Protein AF-T1H6J1-F1 (afdb_monomer)

Radius of gyration: 15.28 Å; Cα contacts (8 Å, |Δi|>4): 76; chains: 1; bounding box: 53×21×32 Å

Solvent-accessible surface area (backbone atoms only — not comparable to full-atom values): 5864 Å² total; per-residue (Å²): 130,86,81,51,74,66,56,54,53,49,49,51,50,52,51,52,52,53,48,43,50,46,48,36,45,65,52,47,22,52,42,29,68,73,42,50,74,73,38,66,69,51,50,52,48,54,59,59,56,55,60,50,70,40,80,91,44,39,81,76,58,89,49,71,56,11,58,59,42,55,55,45,58,71,37,67,68,50,44,61,50,34,42,39,64,68,51,23,50,50,53,48,54,51,50,54,51,50,52,56,59,60,71,74,104

InterPro domains:
  IPR008831 Mediator complex, subunit Med31 [PF05669] (10-102)
  IPR008831 Mediator complex, subunit Med31 [PTHR13186] (5-104)
  IPR038089 Mediator of RNA polymerase II, subunit Med31 superfamily [G3DSA:1.10.10.1340] (1-99)

Structure (mmCIF, N/CA/C/O backbone):
data_AF-T1H6J1-F1
#
_entry.id   AF-T1H6J1-F1
#
loop_
_atom_site.group_PDB
_atom_site.id
_atom_site.type_symbol
_atom_site.label_atom_id
_atom_site.label_alt_id
_atom_site.label_comp_id
_atom_site.label_asym_id
_atom_site.label_entity_id
_atom_site.label_seq_id
_atom_site.pdbx_PDB_ins_code
_atom_site.Cartn_x
_atom_site.Cartn_y
_atom_site.Cartn_z
_atom_site.occupancy
_atom_site.B_iso_or_equiv
_atom_site.auth_seq_id
_atom_site.auth_comp_id
_atom_site.auth_asym_id
_atom_site.auth_atom_id
_atom_site.pdbx_PDB_model_num
ATOM 1 N N . THR A 1 1 ? -26.925 -3.759 8.489 1.00 56.59 1 THR A N 1
ATOM 2 C CA . THR A 1 1 ? -26.699 -4.253 9.863 1.00 56.59 1 THR A CA 1
ATOM 3 C C . THR A 1 1 ? -25.549 -3.472 10.449 1.00 56.59 1 THR A C 1
ATOM 5 O O . THR A 1 1 ? -24.600 -3.207 9.723 1.00 56.59 1 THR A O 1
ATOM 8 N N . LEU A 1 2 ? -25.668 -3.017 11.697 1.00 78.00 2 LEU A N 1
ATOM 9 C CA . LEU A 1 2 ? -24.550 -2.379 12.394 1.00 78.00 2 LEU A CA 1
ATOM 10 C C . LEU A 1 2 ? -23.470 -3.445 12.626 1.00 78.00 2 LEU A C 1
ATOM 12 O O . LEU A 1 2 ? -23.791 -4.557 13.042 1.00 78.00 2 LEU A O 1
ATOM 16 N N . GLU A 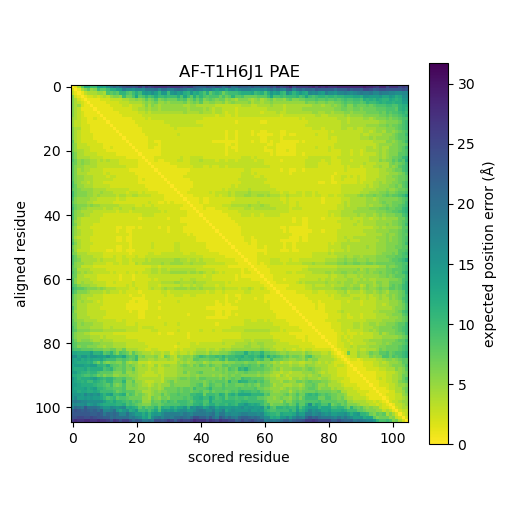1 3 ? -22.231 -3.121 12.272 1.00 83.88 3 GLU A N 1
ATOM 17 C CA . GLU A 1 3 ? -21.060 -3.973 12.492 1.00 83.88 3 GLU A CA 1
ATOM 18 C C . GLU A 1 3 ? -20.847 -4.174 14.001 1.00 83.88 3 GLU A C 1
ATOM 20 O O . GLU A 1 3 ? -21.015 -3.227 14.773 1.00 83.88 3 GLU A O 1
ATOM 25 N N . THR A 1 4 ? -20.526 -5.394 14.439 1.00 94.25 4 THR A N 1
ATOM 26 C CA . THR A 1 4 ? -20.279 -5.668 15.863 1.00 94.25 4 THR A CA 1
ATOM 27 C C . THR A 1 4 ? -18.953 -5.052 16.315 1.00 94.25 4 THR A C 1
ATOM 29 O O . THR A 1 4 ? -18.052 -4.823 15.507 1.00 94.25 4 THR A O 1
ATOM 32 N N . GLU A 1 5 ? -18.786 -4.813 17.618 1.00 91.69 5 GLU A N 1
ATOM 33 C CA . GLU A 1 5 ? -17.524 -4.273 18.154 1.00 91.69 5 GLU A CA 1
ATOM 34 C C . GLU A 1 5 ? -16.315 -5.166 17.827 1.00 91.69 5 GLU A C 1
ATOM 36 O O . GLU A 1 5 ? -15.225 -4.675 17.537 1.00 91.69 5 GLU A O 1
ATOM 41 N N . GLU A 1 6 ? -16.503 -6.487 17.836 1.00 93.50 6 GLU A N 1
ATOM 42 C CA . GLU A 1 6 ? -15.459 -7.450 17.475 1.00 93.50 6 GLU A CA 1
ATOM 43 C C . GLU A 1 6 ? -15.061 -7.335 16.001 1.00 93.50 6 GLU A C 1
ATOM 45 O O . GLU A 1 6 ? -13.872 -7.338 15.683 1.00 93.50 6 GLU A O 1
ATOM 50 N N . GLN A 1 7 ? -16.039 -7.168 15.106 1.00 94.12 7 GLN A N 1
ATOM 51 C CA . GLN A 1 7 ? -15.791 -6.967 13.678 1.00 94.12 7 GLN A CA 1
ATOM 52 C C . GLN A 1 7 ? -15.035 -5.659 13.421 1.00 94.12 7 GLN A C 1
ATOM 54 O O . GLN A 1 7 ? -14.072 -5.655 12.658 1.00 94.12 7 GLN A O 1
ATOM 59 N N . GLN A 1 8 ? -15.394 -4.578 14.121 1.00 93.31 8 GLN A N 1
ATOM 60 C CA . GLN A 1 8 ? -14.688 -3.297 14.025 1.00 93.31 8 GLN A CA 1
ATOM 61 C C . GLN A 1 8 ? -13.228 -3.407 14.479 1.00 93.31 8 GLN A C 1
ATOM 63 O O . GLN A 1 8 ? -12.331 -2.896 13.807 1.00 93.31 8 GLN A O 1
ATOM 68 N N . ARG A 1 9 ? -12.974 -4.101 15.598 1.00 94.12 9 ARG A N 1
ATOM 69 C CA . ARG A 1 9 ? -11.610 -4.347 16.099 1.00 94.12 9 ARG A CA 1
ATOM 70 C C . ARG A 1 9 ? -10.795 -5.188 15.125 1.00 94.12 9 ARG A C 1
ATOM 72 O O . ARG A 1 9 ? -9.638 -4.864 14.870 1.00 94.12 9 ARG A O 1
ATOM 79 N N . LEU A 1 10 ? -11.399 -6.236 14.567 1.00 95.94 10 LEU A N 1
ATOM 80 C CA . LEU A 1 10 ? -10.744 -7.095 13.588 1.00 95.94 10 LEU A CA 1
ATOM 81 C C . LEU A 1 10 ? -10.406 -6.323 12.309 1.00 95.94 10 LEU A C 1
ATOM 83 O O . LEU A 1 10 ? -9.272 -6.394 11.843 1.00 95.94 10 LEU A O 1
ATOM 87 N N . ARG A 1 11 ? -11.353 -5.543 11.769 1.00 95.75 11 ARG A N 1
ATOM 88 C CA . ARG A 1 11 ? -11.109 -4.703 10.590 1.00 95.75 11 ARG A CA 1
ATOM 89 C C . ARG A 1 11 ? -9.949 -3.745 10.838 1.00 95.75 11 ARG A C 1
ATOM 91 O O . ARG A 1 11 ? -9.037 -3.689 10.023 1.00 95.75 11 ARG A O 1
ATOM 98 N N . PHE A 1 12 ? -9.955 -3.061 11.981 1.00 95.81 12 PHE A N 1
ATOM 99 C CA . PHE A 1 12 ? -8.889 -2.138 12.357 1.00 95.81 12 PHE A CA 1
ATOM 100 C C . PHE A 1 12 ? -7.513 -2.817 12.381 1.00 95.81 12 PHE A C 1
ATOM 102 O O . PHE A 1 12 ? -6.551 -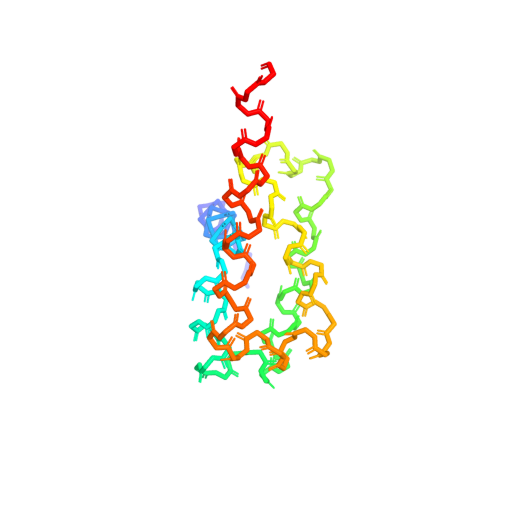2.270 11.851 1.00 95.81 12 PHE A O 1
ATOM 109 N N . GLN A 1 13 ? -7.41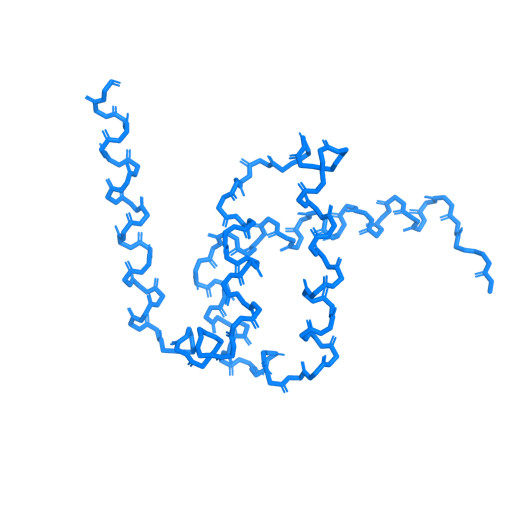3 -4.013 12.971 1.00 96.31 13 GLN A N 1
ATOM 110 C CA . GLN A 1 13 ? -6.161 -4.775 13.011 1.00 96.31 13 GLN A CA 1
ATOM 111 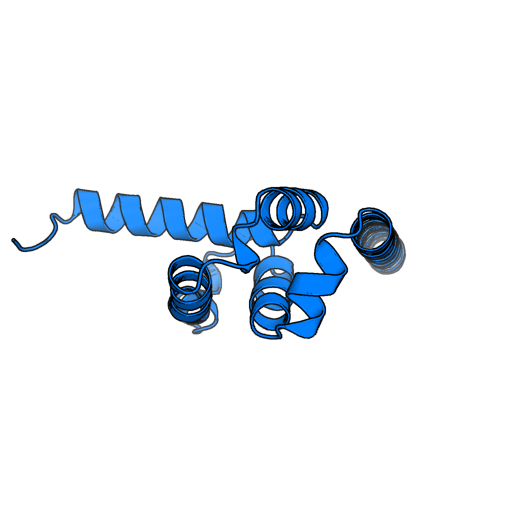C C . GLN A 1 13 ? -5.699 -5.195 11.614 1.00 96.31 13 GLN A C 1
ATOM 113 O O . GLN A 1 13 ? -4.535 -5.001 11.278 1.00 96.31 13 GLN A O 1
ATOM 118 N N . ILE A 1 14 ? -6.611 -5.702 10.783 1.00 97.12 14 ILE A N 1
ATOM 119 C CA . ILE A 1 14 ? -6.298 -6.107 9.407 1.00 97.12 14 ILE A CA 1
ATOM 120 C C . ILE A 1 14 ? -5.828 -4.906 8.583 1.00 97.12 14 ILE A C 1
ATOM 122 O O . ILE A 1 14 ? -4.842 -4.999 7.858 1.00 97.12 14 ILE A O 1
ATOM 126 N N . GLU A 1 15 ? -6.507 -3.766 8.704 1.00 97.56 15 GLU A N 1
ATOM 127 C CA . GLU A 1 15 ? -6.132 -2.528 8.020 1.00 97.56 15 GLU A CA 1
ATOM 128 C C . GLU A 1 15 ? -4.763 -2.028 8.482 1.00 97.56 15 GLU A C 1
ATOM 130 O O . GLU A 1 15 ? -3.936 -1.651 7.651 1.00 97.56 15 GLU A O 1
ATOM 135 N N . LEU A 1 16 ? -4.493 -2.088 9.788 1.00 97.00 16 LEU A N 1
ATOM 136 C CA . LEU A 1 16 ? -3.209 -1.711 10.372 1.00 97.00 16 LEU A CA 1
ATOM 137 C C . LEU A 1 16 ? -2.064 -2.589 9.853 1.00 97.00 16 LEU A C 1
ATOM 139 O O . LEU A 1 16 ? -1.006 -2.080 9.477 1.00 97.00 16 LEU A O 1
ATOM 143 N N . GLU A 1 17 ? -2.252 -3.908 9.844 1.00 96.75 17 GLU A N 1
ATOM 144 C CA . GLU A 1 17 ? -1.269 -4.857 9.318 1.00 96.75 17 GLU A CA 1
ATOM 145 C C . GLU A 1 17 ? -1.052 -4.641 7.819 1.00 96.75 17 GLU A C 1
ATOM 147 O O . GLU A 1 17 ? 0.088 -4.513 7.368 1.00 96.75 17 GLU A O 1
ATOM 152 N N . PHE A 1 18 ? -2.138 -4.511 7.055 1.00 97.38 18 PHE A N 1
ATOM 153 C CA . PHE A 1 18 ? -2.082 -4.297 5.615 1.00 97.38 18 PHE A CA 1
ATOM 154 C C . PHE A 1 18 ? -1.317 -3.023 5.249 1.00 97.38 18 PHE A C 1
ATOM 156 O O . PHE A 1 18 ? -0.430 -3.066 4.393 1.00 97.38 18 PHE A O 1
ATOM 163 N N . VAL A 1 19 ? -1.624 -1.897 5.902 1.00 97.19 19 VAL A N 1
ATOM 164 C CA . VAL A 1 19 ? -0.932 -0.624 5.666 1.00 97.19 19 VAL A CA 1
ATOM 165 C C . VAL A 1 19 ? 0.550 -0.784 5.957 1.00 97.19 19 VAL A C 1
ATOM 167 O O . VAL A 1 19 ? 1.370 -0.427 5.118 1.00 97.19 19 VAL A O 1
ATOM 170 N N . GLN A 1 20 ? 0.916 -1.403 7.078 1.00 96.50 20 GLN A N 1
ATOM 171 C CA . GLN A 1 20 ? 2.319 -1.636 7.414 1.00 96.50 20 GLN A CA 1
ATOM 172 C C . GLN A 1 20 ? 3.042 -2.532 6.398 1.00 96.50 20 GLN A C 1
ATOM 174 O O . GLN A 1 20 ? 4.206 -2.271 6.091 1.00 96.50 20 GLN A O 1
ATOM 179 N N . CYS A 1 21 ? 2.367 -3.514 5.793 1.00 96.38 21 CYS A N 1
ATOM 180 C CA . CYS A 1 21 ? 2.944 -4.314 4.711 1.00 96.38 21 CYS A CA 1
ATOM 181 C C . CYS A 1 21 ? 3.316 -3.482 3.469 1.00 96.38 21 CYS A C 1
ATOM 183 O O . CYS A 1 21 ? 4.228 -3.872 2.737 1.00 96.38 21 CYS A O 1
ATOM 185 N N . LEU A 1 22 ? 2.688 -2.320 3.241 1.00 95.69 22 LEU A N 1
ATOM 186 C CA . LEU A 1 22 ? 3.056 -1.408 2.147 1.00 95.69 22 LEU A CA 1
ATOM 187 C C . LEU A 1 22 ? 4.459 -0.809 2.314 1.00 95.69 22 LEU A C 1
ATOM 189 O O . LEU A 1 22 ? 5.014 -0.299 1.346 1.00 95.69 22 LEU A O 1
ATOM 193 N N . ALA A 1 23 ? 5.059 -0.893 3.507 1.00 93.81 23 ALA A N 1
ATOM 194 C CA . ALA A 1 23 ? 6.449 -0.497 3.720 1.00 93.81 23 ALA A CA 1
ATOM 195 C C . ALA A 1 23 ? 7.457 -1.375 2.955 1.00 93.81 23 ALA A C 1
ATOM 197 O O . ALA A 1 23 ? 8.608 -0.972 2.812 1.00 93.81 23 ALA A O 1
ATOM 198 N N . ASN A 1 24 ? 7.052 -2.562 2.483 1.00 92.19 24 ASN A N 1
ATOM 199 C CA . ASN A 1 24 ? 7.916 -3.492 1.761 1.00 92.19 24 ASN A CA 1
ATOM 200 C C . ASN A 1 24 ? 7.799 -3.297 0.231 1.00 92.19 24 ASN A C 1
ATOM 202 O O . ASN A 1 24 ? 6.776 -3.676 -0.354 1.00 92.19 24 ASN A O 1
ATOM 206 N N . PRO A 1 25 ? 8.851 -2.811 -0.461 1.00 91.81 25 PRO A N 1
ATOM 207 C CA . PRO A 1 25 ? 8.822 -2.590 -1.910 1.00 91.81 25 PRO A CA 1
ATOM 208 C C . PRO A 1 25 ? 8.562 -3.861 -2.728 1.00 91.81 25 PRO A C 1
ATOM 210 O O . PRO A 1 25 ? 7.921 -3.798 -3.778 1.00 91.81 25 PRO A O 1
ATOM 213 N N . ASN A 1 26 ? 9.007 -5.027 -2.247 1.00 92.19 26 ASN A N 1
ATOM 214 C CA . ASN A 1 26 ? 8.758 -6.309 -2.912 1.00 92.19 26 ASN A CA 1
ATOM 215 C C . ASN A 1 26 ? 7.278 -6.704 -2.835 1.00 92.19 26 ASN A C 1
ATOM 217 O O . ASN A 1 26 ? 6.733 -7.265 -3.784 1.00 92.19 26 ASN A O 1
ATOM 221 N N . TYR A 1 27 ? 6.604 -6.369 -1.731 1.00 94.44 27 TYR A N 1
ATOM 222 C CA . TYR A 1 27 ? 5.165 -6.591 -1.607 1.00 94.44 27 TYR A CA 1
ATOM 223 C C . TYR A 1 27 ? 4.376 -5.668 -2.542 1.00 94.44 27 TYR A C 1
ATOM 225 O O . TYR A 1 27 ? 3.456 -6.118 -3.225 1.00 94.44 27 TYR A O 1
ATOM 233 N N . LEU A 1 28 ? 4.791 -4.402 -2.663 1.00 94.62 28 LEU A N 1
ATOM 234 C CA . LEU A 1 28 ? 4.216 -3.481 -3.647 1.00 94.62 28 LEU A CA 1
ATOM 235 C C . LEU A 1 28 ? 4.394 -4.000 -5.077 1.00 94.62 28 LEU A C 1
ATOM 237 O O . LEU A 1 28 ? 3.439 -3.996 -5.850 1.00 94.62 28 LEU A O 1
ATOM 241 N N . ASN A 1 29 ? 5.583 -4.505 -5.417 1.00 94.06 29 ASN A N 1
ATOM 242 C CA . ASN A 1 29 ? 5.837 -5.119 -6.718 1.00 94.06 29 ASN A CA 1
ATOM 243 C C . ASN A 1 29 ? 4.909 -6.306 -6.985 1.00 94.06 29 ASN A C 1
ATOM 245 O O . ASN A 1 29 ? 4.299 -6.387 -8.051 1.00 94.06 29 ASN A O 1
ATOM 249 N N . PHE A 1 30 ? 4.753 -7.192 -5.999 1.00 95.19 30 PHE A N 1
ATOM 250 C CA . PHE A 1 30 ? 3.854 -8.336 -6.090 1.00 95.19 30 PHE A CA 1
ATOM 251 C C . PHE A 1 30 ? 2.408 -7.900 -6.365 1.00 95.19 30 PHE A C 1
ATOM 253 O O . PHE A 1 30 ? 1.770 -8.418 -7.287 1.00 95.19 30 PHE A O 1
ATOM 260 N N . LEU A 1 31 ? 1.897 -6.9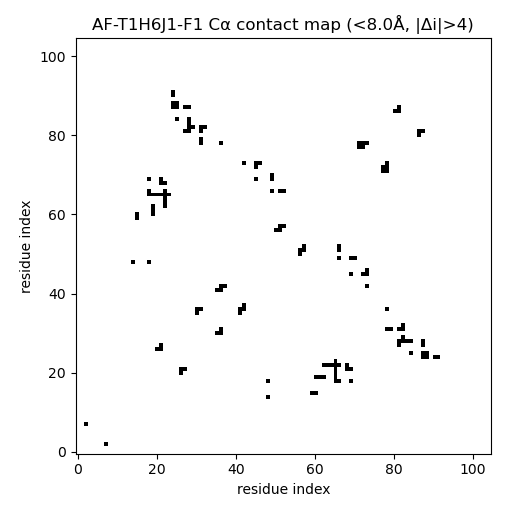12 -5.622 1.00 95.62 31 LEU A N 1
ATOM 261 C CA . LEU A 1 31 ? 0.554 -6.368 -5.843 1.00 95.62 31 LEU A CA 1
ATOM 262 C C . LEU A 1 31 ? 0.412 -5.758 -7.248 1.00 95.62 31 LEU A C 1
ATOM 264 O O . LEU A 1 31 ? -0.600 -5.962 -7.928 1.00 95.62 31 LEU A O 1
ATOM 268 N N . ALA A 1 32 ? 1.443 -5.054 -7.712 1.00 94.56 32 ALA A N 1
ATOM 269 C CA . ALA A 1 32 ? 1.474 -4.429 -9.028 1.00 94.56 32 ALA A CA 1
ATOM 270 C C . ALA A 1 32 ? 1.450 -5.459 -10.166 1.00 94.56 32 ALA A C 1
ATOM 272 O O . ALA A 1 32 ? 0.651 -5.332 -11.096 1.00 94.56 32 ALA A O 1
ATOM 2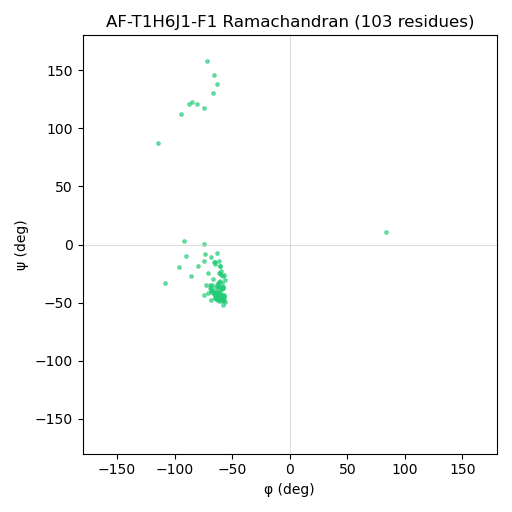73 N N . GLN A 1 33 ? 2.269 -6.511 -10.070 1.00 93.56 33 GLN A N 1
ATOM 274 C CA . GLN A 1 33 ? 2.331 -7.602 -11.049 1.00 93.56 33 GLN A CA 1
ATOM 275 C C . GLN A 1 33 ? 1.012 -8.371 -11.149 1.00 93.56 33 GLN A C 1
ATOM 277 O O . GLN A 1 33 ? 0.603 -8.768 -12.239 1.00 93.56 33 GLN A O 1
ATOM 282 N N . ARG A 1 34 ? 0.312 -8.545 -10.023 1.00 95.12 34 ARG A N 1
ATOM 283 C CA . ARG A 1 34 ? -1.025 -9.159 -9.977 1.00 95.12 34 ARG A CA 1
ATOM 284 C C 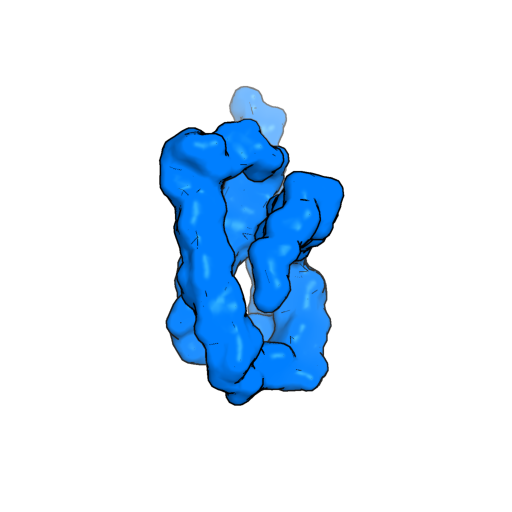. ARG A 1 34 ? -2.133 -8.245 -10.506 1.00 95.12 34 ARG A C 1
ATOM 286 O O . ARG A 1 34 ? -3.253 -8.705 -10.695 1.00 95.12 34 ARG A O 1
ATOM 293 N N . GLY A 1 35 ? -1.826 -6.977 -10.778 1.00 93.75 35 GLY A N 1
ATOM 294 C CA . GLY A 1 35 ? -2.757 -6.023 -11.367 1.00 93.75 35 GLY A CA 1
ATOM 295 C C . GLY A 1 35 ? -3.693 -5.341 -10.371 1.00 93.75 35 GLY A C 1
ATOM 296 O O . GLY A 1 35 ? -4.596 -4.638 -10.815 1.00 93.75 35 GLY A O 1
ATOM 297 N N . PHE A 1 36 ? -3.474 -5.469 -9.055 1.00 94.88 36 PHE A N 1
ATOM 298 C CA . PHE A 1 36 ? -4.327 -4.824 -8.044 1.00 94.88 36 PHE A CA 1
ATOM 299 C C . PHE A 1 36 ? -4.372 -3.300 -8.210 1.00 94.88 36 PHE A C 1
ATOM 301 O O . PHE A 1 36 ? -5.421 -2.684 -8.079 1.00 94.88 36 PHE A O 1
ATOM 308 N N . PHE A 1 37 ? -3.256 -2.684 -8.603 1.00 94.94 37 PHE A N 1
ATOM 309 C CA . PHE A 1 37 ? -3.174 -1.241 -8.845 1.00 94.94 37 PHE A CA 1
ATOM 310 C C . PHE A 1 37 ? -3.850 -0.757 -10.140 1.00 94.94 37 PHE A C 1
ATOM 312 O O . PHE A 1 37 ? -3.805 0.438 -10.433 1.00 94.94 37 PHE A O 1
ATOM 319 N N . LYS A 1 38 ? -4.455 -1.661 -10.922 1.00 93.38 38 LYS A N 1
ATOM 320 C CA . LYS A 1 38 ? -5.299 -1.323 -12.079 1.00 93.38 38 LYS A CA 1
ATOM 321 C C . LYS A 1 38 ? -6.787 -1.298 -11.720 1.00 93.38 38 LYS A C 1
ATOM 323 O O . LYS A 1 38 ? -7.566 -0.711 -12.462 1.00 93.38 38 LYS A O 1
ATOM 328 N N . ASP A 1 39 ? -7.177 -1.930 -10.612 1.00 96.25 39 ASP A N 1
ATOM 329 C CA . ASP A 1 39 ? -8.558 -1.938 -10.141 1.00 96.25 39 ASP A CA 1
ATOM 330 C C . ASP A 1 39 ? -8.878 -0.634 -9.400 1.00 96.25 39 ASP A C 1
ATOM 332 O O . ASP A 1 39 ? -8.263 -0.290 -8.386 1.00 96.25 39 ASP A O 1
ATOM 336 N N . GLN A 1 40 ? -9.883 0.087 -9.896 1.00 96.00 40 GLN A N 1
ATOM 337 C CA . GLN A 1 40 ? -10.348 1.331 -9.297 1.00 96.00 40 GLN A CA 1
ATOM 338 C C . GLN A 1 40 ? -10.866 1.130 -7.869 1.00 96.00 40 GLN A C 1
ATOM 340 O O . GLN A 1 40 ? -10.710 2.019 -7.031 1.00 96.00 40 GLN A O 1
ATOM 345 N N . SER A 1 41 ? -11.450 -0.031 -7.570 1.00 97.19 41 SER A N 1
ATOM 346 C CA . SER A 1 41 ? -11.970 -0.349 -6.237 1.00 97.19 41 SER A CA 1
ATOM 347 C C . SER A 1 41 ? -10.831 -0.431 -5.225 1.00 97.19 41 SER A C 1
ATOM 349 O O . SER A 1 41 ? -10.910 0.156 -4.146 1.00 97.19 41 SER A O 1
ATOM 351 N N . PHE A 1 42 ? -9.725 -1.068 -5.612 1.00 96.75 42 PHE A N 1
ATOM 352 C CA . PHE A 1 42 ? -8.518 -1.142 -4.797 1.00 96.75 42 PHE A CA 1
ATOM 353 C C . PHE A 1 42 ? -7.846 0.227 -4.634 1.00 96.75 42 PHE A C 1
ATOM 355 O O . PHE A 1 42 ? -7.441 0.590 -3.535 1.00 96.75 42 PHE A O 1
ATOM 362 N N . ILE A 1 43 ? -7.794 1.042 -5.691 1.00 96.62 43 ILE A N 1
ATOM 363 C CA . ILE A 1 43 ? -7.289 2.423 -5.605 1.00 96.62 43 ILE A CA 1
ATOM 364 C C . ILE A 1 43 ? -8.121 3.252 -4.618 1.00 96.62 43 ILE A C 1
ATOM 366 O O . ILE A 1 43 ? -7.567 3.980 -3.793 1.00 96.62 43 ILE A O 1
ATOM 370 N N . ASN A 1 44 ? -9.447 3.127 -4.668 1.00 97.56 44 ASN A N 1
ATOM 371 C CA . ASN A 1 44 ? -10.338 3.804 -3.730 1.00 97.56 44 ASN A CA 1
ATOM 372 C C . ASN A 1 44 ? -10.114 3.314 -2.294 1.00 97.56 44 ASN A C 1
ATOM 374 O O . ASN A 1 44 ? -10.160 4.120 -1.368 1.00 97.56 44 ASN A O 1
ATOM 378 N N . TYR A 1 45 ? -9.816 2.026 -2.111 1.00 97.62 45 TYR A N 1
ATOM 379 C CA . TYR A 1 45 ? -9.451 1.475 -0.809 1.00 97.62 45 TYR A CA 1
ATOM 380 C C . TYR A 1 45 ? -8.125 2.049 -0.284 1.00 97.62 45 TYR A C 1
ATOM 382 O O . TYR A 1 45 ? -8.056 2.473 0.865 1.00 97.62 45 TYR A O 1
ATOM 390 N N . LEU A 1 46 ? -7.098 2.190 -1.128 1.00 97.12 46 LEU A N 1
ATOM 391 C CA . LEU A 1 46 ? -5.853 2.874 -0.742 1.00 97.12 46 LEU A CA 1
ATOM 392 C C . LEU A 1 46 ? -6.095 4.340 -0.363 1.00 97.12 46 LEU A C 1
ATOM 394 O O . LEU A 1 46 ? -5.467 4.851 0.559 1.00 97.12 46 LEU A O 1
ATOM 398 N N . LYS A 1 47 ? -7.012 5.023 -1.058 1.00 97.44 47 LYS A N 1
ATOM 399 C CA . LYS A 1 47 ? -7.422 6.385 -0.698 1.00 97.44 47 LYS A CA 1
ATOM 400 C C . LYS A 1 47 ? -8.161 6.418 0.638 1.00 97.44 47 LYS A C 1
ATOM 402 O O . LYS A 1 47 ? -7.941 7.334 1.419 1.00 97.44 47 LYS A O 1
ATOM 407 N N . TYR A 1 48 ? -9.009 5.429 0.911 1.00 97.50 48 TYR A N 1
ATOM 408 C CA . TYR A 1 48 ? -9.662 5.276 2.207 1.00 97.50 48 TYR A CA 1
ATOM 409 C C . TYR A 1 48 ? -8.627 5.137 3.331 1.00 97.50 48 TYR A C 1
ATOM 411 O O . TYR A 1 48 ? -8.691 5.889 4.295 1.00 97.50 48 TYR A O 1
ATOM 419 N N . LEU A 1 49 ? -7.606 4.293 3.159 1.00 97.56 49 LEU A N 1
ATOM 420 C CA . LEU A 1 49 ? -6.545 4.070 4.150 1.00 97.56 49 LEU A CA 1
ATOM 421 C C . LEU A 1 49 ? -5.677 5.308 4.458 1.00 97.56 49 LEU A C 1
ATOM 423 O O . LEU A 1 49 ? -4.877 5.276 5.388 1.00 97.56 49 LEU A O 1
ATOM 427 N N . GLN A 1 50 ? -5.826 6.425 3.743 1.00 97.06 50 GLN A N 1
ATOM 428 C CA . GLN A 1 50 ? -5.116 7.671 4.064 1.00 97.06 50 GLN A CA 1
ATOM 429 C C . GLN A 1 50 ? -5.456 8.220 5.462 1.00 97.06 50 GLN A C 1
ATOM 431 O O . GLN A 1 50 ? -4.658 8.977 6.013 1.00 97.06 50 GLN A O 1
ATOM 436 N N . TYR A 1 51 ? -6.569 7.795 6.078 1.00 96.81 51 TYR A N 1
ATOM 437 C CA . TYR A 1 51 ? -6.904 8.176 7.457 1.00 96.81 51 TYR A CA 1
ATOM 438 C C . TYR A 1 51 ? -5.835 7.739 8.479 1.00 96.81 51 TYR A C 1
ATOM 440 O O . TYR A 1 51 ? -5.713 8.356 9.534 1.00 96.81 51 TYR A O 1
ATOM 448 N N . TRP A 1 52 ? -5.012 6.725 8.171 1.00 97.25 52 TRP A N 1
ATOM 449 C CA . TRP A 1 52 ? -3.911 6.279 9.037 1.00 97.25 52 TRP A CA 1
ATOM 450 C C . TRP A 1 52 ? -2.843 7.357 9.289 1.00 97.25 52 TRP A C 1
ATOM 452 O O . TRP A 1 52 ? -2.027 7.211 10.199 1.00 97.25 52 TRP A O 1
ATOM 462 N N . LYS A 1 53 ? -2.852 8.442 8.506 1.00 95.38 53 LYS A N 1
ATOM 463 C CA . LYS A 1 53 ? -1.974 9.608 8.676 1.00 95.38 53 LYS A CA 1
ATOM 464 C C . LYS A 1 53 ? -2.446 10.566 9.765 1.00 95.38 53 LYS A C 1
ATOM 466 O O . LYS A 1 53 ? -1.648 11.379 10.225 1.00 95.38 53 LYS A O 1
ATOM 471 N N . GLU A 1 54 ? -3.714 10.494 10.166 1.00 96.31 54 GLU A N 1
ATOM 472 C CA . GLU A 1 54 ? -4.238 11.354 11.223 1.00 96.31 54 GLU A CA 1
ATOM 473 C C . GLU A 1 54 ? -3.564 11.014 12.568 1.00 96.31 54 GLU A C 1
ATOM 475 O O . GLU A 1 54 ? -3.252 9.845 12.842 1.00 96.31 54 GLU A O 1
ATOM 480 N N . PRO A 1 55 ? -3.342 12.012 13.444 1.00 94.81 55 PRO A N 1
ATOM 481 C CA . PRO A 1 55 ? -2.562 11.854 14.677 1.00 94.81 55 PRO A CA 1
ATOM 482 C C . PRO A 1 55 ? -3.134 10.798 15.634 1.00 94.81 55 PRO A C 1
ATOM 484 O O . PRO A 1 55 ? -2.406 10.184 16.416 1.00 94.81 55 PRO A O 1
ATOM 487 N N . GLU A 1 56 ? -4.440 10.559 15.563 1.00 95.94 56 GLU A N 1
ATOM 488 C CA . GLU A 1 56 ? -5.148 9.568 16.370 1.00 95.94 56 GLU A CA 1
ATOM 489 C C . GLU A 1 56 ? -4.742 8.127 16.030 1.00 95.94 56 GLU A C 1
ATOM 491 O O . GLU A 1 56 ? -4.744 7.273 16.923 1.00 95.94 56 GLU A O 1
ATOM 496 N N . TYR A 1 57 ? -4.347 7.871 14.776 1.00 96.00 57 TYR A N 1
ATOM 497 C CA . TYR A 1 57 ? -4.050 6.539 14.244 1.00 96.00 57 TYR A CA 1
ATOM 498 C C . TYR A 1 57 ? -2.559 6.300 14.007 1.00 96.00 57 TYR A C 1
ATOM 500 O O . TYR A 1 57 ? -2.079 5.187 14.226 1.00 96.00 57 TYR A O 1
ATOM 508 N N . VAL A 1 58 ? -1.803 7.337 13.631 1.00 94.62 58 VAL A N 1
ATOM 509 C CA . VAL A 1 58 ? -0.372 7.215 13.295 1.00 94.62 58 VAL A CA 1
ATOM 510 C C . VAL A 1 58 ? 0.459 6.599 14.426 1.00 94.62 58 VAL A C 1
ATOM 512 O O . VAL A 1 58 ? 1.417 5.876 14.173 1.00 94.62 58 VAL A O 1
ATOM 515 N N . LYS A 1 59 ? 0.053 6.817 15.683 1.00 93.81 59 LYS A N 1
ATOM 516 C CA . LYS A 1 59 ? 0.712 6.278 16.884 1.00 93.81 59 LYS A CA 1
ATOM 517 C C . LYS A 1 59 ? 0.759 4.745 16.949 1.00 93.81 59 LYS A C 1
ATOM 519 O O . LYS A 1 59 ? 1.533 4.209 17.733 1.00 93.81 59 LYS A O 1
ATOM 524 N N . PHE A 1 60 ? -0.078 4.051 16.176 1.00 94.69 60 PHE A N 1
ATOM 525 C CA . PHE A 1 60 ? -0.108 2.587 16.118 1.00 94.69 60 PHE A CA 1
ATOM 526 C C . PHE A 1 60 ? 0.828 2.004 15.048 1.00 94.69 60 PHE A C 1
ATOM 528 O O . PHE A 1 60 ? 1.029 0.791 15.014 1.00 94.69 60 PHE A O 1
ATOM 535 N N . LEU A 1 61 ? 1.393 2.837 14.168 1.00 94.38 61 LEU A N 1
ATOM 536 C CA . LEU A 1 61 ? 2.247 2.388 13.072 1.00 94.38 61 LEU A CA 1
ATOM 537 C C . LEU A 1 61 ? 3.692 2.214 13.544 1.00 94.38 61 LEU A C 1
ATOM 539 O O . LEU A 1 61 ? 4.332 3.166 13.985 1.00 94.38 61 LEU A O 1
ATOM 543 N N . MET A 1 62 ? 4.233 1.009 13.370 1.00 93.19 62 MET A N 1
ATOM 544 C CA . MET A 1 62 ? 5.630 0.700 13.698 1.00 93.19 62 MET A CA 1
ATOM 545 C C . MET A 1 62 ? 6.587 1.039 12.550 1.00 93.19 62 MET A C 1
ATOM 547 O O . MET A 1 62 ? 7.759 1.336 12.777 1.00 93.19 62 MET A O 1
ATOM 551 N N . TYR A 1 63 ? 6.093 1.007 11.309 1.00 91.81 63 TYR A N 1
ATOM 552 C CA . TYR A 1 63 ? 6.891 1.198 10.097 1.00 91.81 63 TYR A CA 1
ATOM 553 C C . TYR A 1 63 ? 6.483 2.481 9.365 1.00 91.81 63 TYR A C 1
ATOM 555 O O . TYR A 1 63 ? 5.668 2.415 8.447 1.00 91.81 63 TYR A O 1
ATOM 563 N N . PRO A 1 64 ? 7.046 3.657 9.692 1.00 88.88 64 PRO A N 1
ATOM 564 C CA . PRO A 1 64 ? 6.587 4.942 9.145 1.00 88.88 64 PRO A CA 1
ATOM 565 C C . PRO A 1 64 ? 6.696 5.040 7.613 1.00 88.88 64 PRO A C 1
ATOM 567 O O . PRO A 1 64 ? 5.927 5.764 6.983 1.00 88.88 64 PRO A O 1
ATOM 570 N N . MET A 1 65 ? 7.594 4.261 6.998 1.00 90.31 65 MET A N 1
ATOM 571 C CA . MET A 1 65 ? 7.735 4.166 5.539 1.00 90.31 65 MET A CA 1
ATOM 572 C C . MET A 1 65 ? 6.442 3.742 4.831 1.00 90.31 65 MET A C 1
ATOM 574 O O . MET A 1 65 ? 6.248 4.103 3.672 1.00 90.31 65 MET A O 1
ATOM 578 N N . CYS A 1 66 ? 5.536 3.021 5.502 1.00 94.94 66 CYS A N 1
ATOM 579 C CA . CYS A 1 66 ? 4.269 2.628 4.888 1.00 94.94 66 CYS A CA 1
ATOM 580 C C . CYS A 1 66 ? 3.437 3.828 4.423 1.00 94.94 66 CYS A C 1
ATOM 582 O O . CYS A 1 66 ? 2.862 3.775 3.340 1.00 94.94 66 CYS A O 1
ATOM 584 N N . LEU A 1 67 ? 3.421 4.924 5.189 1.00 95.25 67 LEU A N 1
ATOM 585 C CA . LEU A 1 67 ? 2.661 6.127 4.847 1.00 95.25 67 LEU A CA 1
ATOM 586 C C . LEU A 1 67 ? 3.255 6.835 3.631 1.00 95.25 67 LEU A C 1
ATOM 588 O O . LEU A 1 67 ? 2.518 7.309 2.770 1.00 95.25 67 LEU A O 1
ATOM 592 N N . TYR A 1 68 ? 4.585 6.844 3.524 1.00 93.81 68 TYR A N 1
ATOM 593 C CA . TYR A 1 68 ? 5.274 7.381 2.355 1.00 93.81 68 TYR A CA 1
ATOM 594 C C . TYR A 1 68 ? 4.890 6.615 1.082 1.00 93.81 68 TYR A C 1
ATOM 596 O O . TYR A 1 68 ? 4.520 7.220 0.076 1.00 93.81 68 TYR A O 1
ATOM 604 N N . PHE A 1 69 ? 4.899 5.280 1.125 1.00 95.00 69 PHE A N 1
ATOM 605 C CA . PHE A 1 69 ? 4.461 4.483 -0.020 1.00 95.00 69 PHE A CA 1
ATOM 606 C C . PHE A 1 69 ? 2.962 4.595 -0.286 1.00 95.00 69 PHE A C 1
ATOM 608 O O . PHE A 1 69 ? 2.561 4.640 -1.446 1.00 95.00 69 PHE A O 1
ATOM 615 N N . LEU A 1 70 ? 2.131 4.687 0.753 1.00 96.62 70 LEU A N 1
ATOM 616 C CA . LEU A 1 70 ? 0.691 4.889 0.606 1.00 96.62 70 LEU A CA 1
ATOM 617 C C . LEU A 1 70 ? 0.368 6.192 -0.144 1.00 96.62 70 LEU A C 1
ATOM 619 O O . LEU A 1 70 ? -0.559 6.209 -0.960 1.00 96.62 70 LEU A O 1
ATOM 623 N N . ASP A 1 71 ? 1.156 7.248 0.082 1.00 96.31 71 ASP A N 1
ATOM 624 C CA . ASP A 1 71 ? 1.093 8.504 -0.670 1.00 96.31 71 ASP A CA 1
ATOM 625 C C . ASP A 1 71 ? 1.563 8.326 -2.114 1.00 96.31 71 ASP A C 1
ATOM 627 O O . ASP A 1 71 ? 0.862 8.725 -3.045 1.00 96.31 71 ASP A O 1
ATOM 631 N N . LEU A 1 72 ? 2.706 7.666 -2.327 1.00 95.62 72 LEU A N 1
ATOM 632 C CA . LEU A 1 72 ? 3.210 7.392 -3.674 1.00 95.62 72 LEU A CA 1
ATOM 633 C C . LEU A 1 72 ? 2.216 6.578 -4.517 1.00 95.62 72 LEU A C 1
ATOM 635 O O . LEU A 1 72 ? 2.031 6.857 -5.700 1.00 95.62 72 LEU A O 1
ATOM 639 N N . LEU A 1 73 ? 1.515 5.618 -3.911 1.00 95.88 73 LEU A N 1
ATOM 640 C CA . LEU A 1 73 ? 0.494 4.802 -4.575 1.00 95.88 73 LEU A CA 1
ATOM 641 C C . LEU A 1 73 ? -0.743 5.598 -5.025 1.00 95.88 73 LEU A C 1
ATOM 643 O O . LEU A 1 73 ? -1.510 5.102 -5.855 1.00 95.88 73 LEU A O 1
ATOM 647 N N . GLN A 1 74 ? -0.946 6.829 -4.543 1.00 96.31 74 GLN A N 1
ATOM 648 C CA . GLN A 1 74 ? -2.002 7.702 -5.070 1.00 96.31 74 GLN A CA 1
ATOM 649 C C . GLN A 1 74 ? -1.672 8.209 -6.480 1.00 96.31 74 GLN A C 1
ATOM 651 O O . GLN A 1 74 ? -2.578 8.514 -7.258 1.00 96.31 74 GLN A O 1
ATOM 656 N N . TYR A 1 75 ? -0.387 8.251 -6.843 1.00 96.31 75 TYR A N 1
ATOM 657 C CA . TYR A 1 75 ? 0.062 8.687 -8.156 1.00 96.31 75 TYR A CA 1
ATOM 658 C C . TYR A 1 75 ? 0.075 7.517 -9.136 1.00 96.31 75 TYR A C 1
ATOM 660 O O . TYR A 1 75 ? 0.800 6.534 -8.978 1.00 96.31 75 TYR A O 1
ATOM 668 N N . GLU A 1 76 ? -0.692 7.650 -10.217 1.00 94.50 76 GLU A N 1
ATOM 669 C CA . GLU A 1 76 ? -0.785 6.608 -11.238 1.00 94.50 76 GLU A CA 1
ATOM 670 C C . GLU A 1 76 ? 0.573 6.259 -11.862 1.00 94.50 76 GLU A C 1
ATOM 672 O O . GLU A 1 76 ? 0.845 5.086 -12.110 1.00 94.50 76 GLU A O 1
ATOM 677 N N . HIS A 1 77 ? 1.437 7.257 -12.068 1.00 93.94 77 HIS A N 1
ATOM 678 C CA . HIS A 1 77 ? 2.785 7.046 -12.592 1.00 93.94 77 HIS A CA 1
ATOM 679 C C . HIS A 1 77 ? 3.572 6.052 -11.729 1.00 93.94 77 HIS A C 1
ATOM 681 O O . HIS A 1 77 ? 4.098 5.070 -12.241 1.00 93.94 77 HIS A O 1
ATOM 687 N N . PHE A 1 78 ? 3.584 6.243 -10.408 1.00 94.25 78 PHE A N 1
ATOM 688 C CA . PHE A 1 78 ? 4.285 5.340 -9.497 1.00 94.25 78 PHE A CA 1
ATOM 689 C C . PHE A 1 78 ? 3.703 3.920 -9.529 1.00 94.25 78 PHE A C 1
ATOM 691 O O . PHE A 1 78 ? 4.454 2.950 -9.589 1.00 94.25 78 PHE A O 1
ATOM 698 N N . ARG A 1 79 ? 2.370 3.783 -9.572 1.00 94.81 79 ARG A N 1
ATOM 699 C CA . ARG A 1 79 ? 1.707 2.471 -9.689 1.00 94.81 79 ARG A CA 1
ATOM 700 C C . ARG A 1 79 ? 2.111 1.705 -10.949 1.00 94.81 79 ARG A C 1
ATOM 702 O O . ARG A 1 79 ? 2.150 0.478 -10.923 1.00 94.81 79 ARG A O 1
ATOM 709 N N . ARG A 1 80 ? 2.377 2.411 -12.051 1.00 92.50 80 ARG A N 1
ATOM 710 C CA . ARG A 1 80 ? 2.854 1.809 -13.304 1.00 92.50 80 ARG A CA 1
ATOM 711 C C . ARG A 1 80 ? 4.325 1.401 -13.196 1.00 92.50 80 ARG A C 1
ATOM 713 O O . ARG A 1 80 ? 4.662 0.284 -13.577 1.00 92.50 80 ARG A O 1
ATOM 720 N N . GLU A 1 81 ? 5.163 2.258 -12.620 1.00 92.06 81 GLU A N 1
ATOM 721 C CA . GLU A 1 81 ? 6.603 2.011 -12.482 1.00 92.06 81 GLU A CA 1
ATOM 722 C C . GLU A 1 81 ? 6.930 0.870 -11.510 1.00 92.06 81 GLU A C 1
ATOM 724 O O . GLU A 1 81 ? 7.795 0.043 -11.796 1.00 92.06 81 GLU A O 1
ATOM 729 N N . ILE A 1 82 ? 6.204 0.756 -10.391 1.00 92.50 82 ILE A N 1
ATOM 730 C CA . ILE A 1 82 ? 6.486 -0.257 -9.360 1.00 92.50 82 ILE A CA 1
ATOM 731 C C . ILE A 1 82 ? 6.201 -1.696 -9.823 1.00 92.50 82 ILE A C 1
ATOM 733 O O . ILE A 1 82 ? 6.610 -2.641 -9.155 1.00 92.50 82 ILE A O 1
ATOM 737 N N . VAL A 1 83 ? 5.546 -1.888 -10.977 1.00 92.06 83 VAL A N 1
ATOM 738 C CA . VAL A 1 83 ? 5.428 -3.200 -11.646 1.00 92.06 83 VAL A CA 1
ATOM 739 C C . VAL A 1 83 ? 6.811 -3.731 -12.038 1.00 92.06 83 VAL A C 1
ATOM 741 O O . VAL A 1 83 ? 7.052 -4.942 -12.007 1.00 92.06 83 VAL A O 1
ATOM 744 N N . ASN A 1 84 ? 7.736 -2.833 -12.387 1.00 90.44 84 ASN A N 1
ATOM 745 C CA . ASN A 1 84 ? 9.089 -3.196 -12.760 1.00 90.44 84 ASN A CA 1
ATOM 746 C C . ASN A 1 84 ? 9.913 -3.593 -11.521 1.00 90.44 84 ASN A C 1
ATOM 748 O O . ASN A 1 84 ? 10.209 -2.766 -10.660 1.00 90.44 84 ASN A O 1
ATOM 752 N N . ALA A 1 85 ? 10.369 -4.847 -11.482 1.00 84.50 85 ALA A N 1
ATOM 753 C CA . ALA A 1 85 ? 11.203 -5.375 -10.40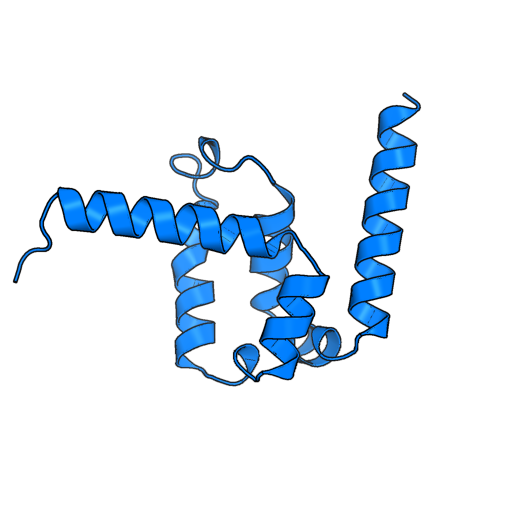3 1.00 84.50 85 ALA A CA 1
ATOM 754 C C . ALA A 1 85 ? 12.519 -4.594 -10.195 1.00 84.50 85 ALA A C 1
ATOM 756 O O . ALA A 1 85 ? 13.031 -4.550 -9.077 1.00 84.50 85 ALA A O 1
ATOM 757 N N . GLN A 1 86 ? 13.064 -3.941 -11.232 1.00 86.50 86 GLN A N 1
ATOM 758 C CA . GLN A 1 86 ? 14.245 -3.084 -11.068 1.00 86.50 86 GLN A CA 1
ATOM 759 C C . GLN A 1 86 ? 13.944 -1.832 -10.233 1.00 86.50 86 GLN A C 1
ATOM 761 O O . GLN A 1 86 ? 14.796 -1.413 -9.452 1.00 86.50 86 GLN A O 1
ATOM 766 N N . CYS A 1 87 ? 12.736 -1.270 -10.345 1.00 83.56 87 CYS A N 1
ATOM 767 C CA . CYS A 1 87 ? 12.302 -0.143 -9.518 1.00 83.56 87 CYS A CA 1
ATOM 768 C C . CYS A 1 87 ? 12.217 -0.562 -8.043 1.00 83.56 87 CYS A C 1
ATOM 770 O O . CYS A 1 87 ? 12.744 0.119 -7.168 1.00 83.56 87 CYS A O 1
ATOM 772 N N . SER A 1 88 ? 11.633 -1.729 -7.765 1.00 82.12 88 SER A N 1
ATOM 773 C CA . SER A 1 88 ? 11.489 -2.245 -6.399 1.00 82.12 88 SER A CA 1
ATOM 774 C C . SER A 1 88 ? 12.835 -2.554 -5.750 1.00 82.12 88 SER A C 1
ATOM 776 O O . SER A 1 88 ? 13.048 -2.179 -4.601 1.00 82.12 88 SER A O 1
ATOM 778 N N . LYS A 1 89 ? 13.766 -3.152 -6.506 1.00 85.50 89 LYS A N 1
ATOM 779 C CA . LYS A 1 89 ? 15.142 -3.374 -6.047 1.00 85.50 89 LYS A CA 1
ATOM 780 C C . LYS A 1 89 ? 15.864 -2.058 -5.759 1.00 85.50 89 LYS A C 1
ATOM 782 O O . LYS A 1 89 ? 16.499 -1.934 -4.722 1.00 85.50 89 LYS A O 1
ATOM 787 N N . PHE A 1 90 ? 15.728 -1.064 -6.638 1.00 87.88 90 PHE A N 1
ATOM 788 C CA . PHE A 1 90 ? 16.316 0.255 -6.412 1.00 87.88 90 PHE A CA 1
ATOM 789 C C . PHE A 1 90 ? 15.805 0.889 -5.112 1.00 87.88 90 PHE A C 1
ATOM 791 O O . PHE A 1 90 ? 16.601 1.394 -4.327 1.00 87.88 90 PHE A O 1
ATOM 798 N N . ILE A 1 91 ? 14.494 0.834 -4.858 1.00 86.56 91 ILE A N 1
ATOM 799 C CA . ILE A 1 91 ? 13.896 1.360 -3.623 1.00 86.56 91 ILE A CA 1
ATOM 800 C C . ILE A 1 91 ? 14.436 0.620 -2.389 1.00 86.56 91 ILE A C 1
ATOM 802 O O . ILE A 1 91 ? 14.748 1.266 -1.390 1.00 86.56 91 ILE A O 1
ATOM 806 N N . ASP A 1 92 ? 14.566 -0.705 -2.458 1.00 84.81 92 ASP A N 1
ATOM 807 C CA . ASP A 1 92 ? 15.115 -1.521 -1.369 1.00 84.81 92 ASP A CA 1
ATOM 808 C C . ASP A 1 92 ? 16.585 -1.166 -1.082 1.00 84.81 92 ASP A C 1
ATOM 810 O O . ASP A 1 92 ? 16.950 -0.872 0.057 1.00 84.81 92 ASP A O 1
ATOM 814 N N . ASP A 1 93 ? 17.406 -1.051 -2.130 1.00 85.81 93 ASP A N 1
ATOM 815 C CA . ASP A 1 93 ? 18.806 -0.628 -2.026 1.00 85.81 93 ASP A CA 1
ATOM 816 C C . ASP A 1 93 ? 18.919 0.774 -1.388 1.00 85.81 93 ASP A C 1
ATOM 818 O O . ASP A 1 93 ? 19.748 0.996 -0.501 1.00 85.81 93 ASP A O 1
ATOM 822 N N . GLN A 1 94 ? 18.059 1.725 -1.785 1.00 84.81 94 GLN A N 1
ATOM 823 C CA . GLN A 1 94 ? 18.016 3.063 -1.178 1.00 84.81 94 GLN A CA 1
ATOM 824 C C . GLN A 1 94 ? 17.612 3.019 0.300 1.00 84.81 94 GLN A C 1
ATOM 826 O O . GLN A 1 94 ? 18.203 3.730 1.116 1.00 84.81 94 GLN A O 1
ATOM 831 N N . ALA A 1 95 ? 16.638 2.181 0.663 1.00 81.88 95 ALA A N 1
ATOM 832 C CA . ALA A 1 95 ? 16.244 2.006 2.054 1.00 81.88 95 ALA A CA 1
ATOM 833 C C . ALA A 1 95 ? 17.425 1.475 2.877 1.00 81.88 95 ALA A C 1
ATOM 835 O O . ALA A 1 95 ? 17.766 2.066 3.901 1.00 81.88 95 ALA A O 1
ATOM 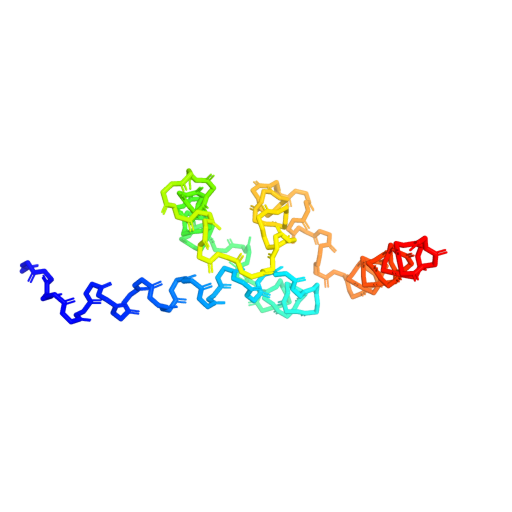836 N N . VAL A 1 96 ? 18.111 0.426 2.411 1.00 81.62 96 VAL A N 1
ATOM 837 C CA . VAL A 1 96 ? 19.297 -0.138 3.082 1.00 81.62 96 VAL A CA 1
ATOM 838 C C . VAL A 1 96 ? 20.392 0.914 3.274 1.00 81.62 96 VAL A C 1
ATOM 840 O O . VAL A 1 96 ? 20.957 1.013 4.365 1.00 81.62 96 VAL A O 1
ATOM 843 N N . LEU A 1 97 ? 20.674 1.735 2.259 1.00 82.12 97 LEU A N 1
ATOM 844 C CA . LEU A 1 97 ? 21.652 2.824 2.367 1.00 82.12 97 LEU A CA 1
ATOM 845 C C . LEU A 1 97 ? 21.257 3.859 3.428 1.00 82.12 97 LEU A C 1
ATOM 847 O O . LEU A 1 97 ? 22.109 4.295 4.205 1.00 82.12 97 LEU A O 1
ATOM 851 N N . LEU A 1 98 ? 19.972 4.215 3.502 1.00 81.69 98 LEU A N 1
ATOM 852 C CA . LEU A 1 98 ? 19.442 5.095 4.541 1.00 81.69 98 LEU A CA 1
ATOM 853 C C . LEU A 1 98 ? 19.719 4.503 5.929 1.00 81.69 98 LEU A C 1
ATOM 855 O O . LEU A 1 98 ? 20.336 5.158 6.769 1.00 81.69 98 LEU A O 1
ATOM 859 N N . TRP A 1 99 ? 19.354 3.236 6.149 1.00 76.94 99 TRP A N 1
ATOM 860 C CA . TRP A 1 99 ? 19.599 2.535 7.413 1.00 76.94 99 TRP A CA 1
ATOM 861 C C . TRP A 1 99 ? 21.082 2.515 7.789 1.00 76.94 99 TRP A C 1
ATOM 863 O O . TRP A 1 99 ? 21.432 2.800 8.936 1.00 76.94 99 TRP A O 1
ATOM 873 N N . GLN A 1 100 ? 21.971 2.241 6.832 1.00 76.88 100 GLN A N 1
ATOM 874 C CA . GLN A 1 100 ? 23.418 2.259 7.060 1.00 76.88 100 GLN A CA 1
ATOM 875 C C . GLN A 1 100 ? 23.937 3.648 7.443 1.00 76.88 100 GLN A C 1
ATOM 877 O O . GLN A 1 100 ? 24.841 3.755 8.268 1.00 76.88 100 GLN A O 1
ATOM 882 N N . HIS A 1 101 ? 23.391 4.715 6.860 1.00 76.88 101 HIS A N 1
ATOM 883 C CA . HIS A 1 101 ? 23.802 6.075 7.195 1.00 76.88 101 HIS A CA 1
ATOM 884 C C . HIS A 1 101 ? 23.326 6.487 8.598 1.00 76.88 101 HIS A C 1
ATOM 886 O O . HIS A 1 101 ? 24.094 7.083 9.351 1.00 76.88 101 HIS A O 1
ATOM 892 N N . TYR A 1 102 ? 22.089 6.146 8.979 1.00 68.62 102 TYR A N 1
ATOM 893 C CA . TYR A 1 102 ? 21.548 6.477 10.305 1.00 68.62 102 TYR A CA 1
ATOM 894 C C . TYR A 1 102 ? 22.154 5.646 11.441 1.00 68.62 102 TYR A C 1
ATOM 896 O O . TYR A 1 102 ? 22.347 6.176 12.526 1.00 68.62 102 TYR A O 1
ATOM 904 N N . THR A 1 103 ? 22.490 4.375 11.206 1.00 65.56 103 THR A N 1
ATOM 905 C CA . THR A 1 103 ? 23.102 3.497 12.231 1.00 65.56 103 THR A CA 1
ATOM 906 C C . THR A 1 103 ? 24.573 3.808 12.519 1.00 65.56 103 THR A C 1
ATOM 908 O O . THR A 1 103 ? 25.115 3.332 13.511 1.00 65.56 103 THR A O 1
ATOM 911 N N . ARG A 1 104 ? 25.232 4.602 11.666 1.00 60.84 104 ARG A N 1
ATOM 912 C CA . ARG A 1 104 ? 26.626 5.052 11.840 1.00 60.84 104 ARG A CA 1
ATOM 913 C C . ARG A 1 104 ? 26.760 6.391 12.580 1.00 60.84 104 ARG A C 1
ATOM 915 O O . ARG A 1 104 ? 27.878 6.897 12.671 1.00 60.84 104 ARG A O 1
ATOM 922 N N . ARG A 1 105 ? 25.658 6.979 13.049 1.00 49.94 105 ARG A N 1
ATOM 923 C CA . ARG A 1 105 ? 25.641 8.209 13.852 1.00 49.94 105 ARG A CA 1
ATOM 924 C C . ARG A 1 105 ? 25.353 7.920 15.315 1.00 49.94 105 ARG A C 1
ATOM 926 O O . ARG A 1 105 ? 24.564 6.991 15.578 1.00 49.94 105 ARG A O 1
#

Sequence (105 aa):
TLETEEQQRLRFQIELEFVQCLANPNYLNFLAQRGFFKDQSFINYLKYLQYWKEPEYVKFLMYPMCLYFLDLLQYEHFRREIVNAQCSKFIDDQAVLLWQHYTRR

Organism: Megaselia scalaris (NCBI:txid36166)

Foldseek 3Di:
DDDDPVRVVVVLVVLQVVLLLQLQLVVLLVCLLVPLLVDPVSLVVLVVSLCCPDPVNVVSHPRNSSNVSSVLSNDSVSSNVSPDPVVSVVVVVVVVVVVVVVVVD

pLDDT: mean 91.1, std 8.73, range [49.94, 97.62]

Mean predicted aligned error: 4.73 Å

Nearest PDB structures (foldseek):
  7emf-assembly1_4  TM=9.771E-01  e=6.349E-10  Homo sapiens
  8tqw-assembly1_4  TM=9.479E-01  e=1.027E-09  Homo sapiens
  7nvr-assembly1_o  TM=9.785E-01  e=1.336E-08  Homo sapiens
  6w1s-assembly1_Z  TM=8.961E-01  e=1.079E-08  Mus musculus
  5n9j-assembly1_R  TM=9.409E-01  e=2.655E-06  Schizosaccharomyces pombe

Secondary structure (DSSP, 8-state):
-PPPHHHHHHHHHHHHHHHHHTT-HHHHHHHHHTTGGG-HHHHHHHHHGGGGGSHHHHTT-S-THHHHHHHHTTSHHHHHHTTSHHHHHHHHHHHHHHHHHHHT-